Protein AF-A0A2J7ZFG3-F1 (afdb_monomer_lite)

InterPro domains:
  IPR036134 Cryptochrome/DNA photolyase, FAD-binding domain-like superfamily [SSF48173] (2-67)
  IPR052219 DNA Photolyase Class-2 [PTHR10211] (2-73)

Sequence (73 aa):
LAPQRAALEAAKHRAKYKAAVESYLEELVVRRELSDNFCHYTPNYDSLDCAAAWARESLDKHRVDKREFIYTR

Organism: NCBI:txid47790

Secondary structure (DSSP, 8-state):
--HHHHHHHHHTTTTTSHHHHHHHHIIIIIIHHHHHHHHHH-TTTTSGGGS-HHHHHHHHHTTTSPPS-----

Structure (mmCIF, N/CA/C/O backbone):
data_AF-A0A2J7ZFG3-F1
#
_entry.id   AF-A0A2J7ZFG3-F1
#
loop_
_atom_site.group_PDB
_atom_site.id
_atom_site.type_symbol
_atom_site.label_atom_id
_atom_site.label_alt_id
_atom_site.label_comp_id
_atom_site.label_asym_id
_atom_site.label_entity_id
_atom_site.label_seq_id
_atom_site.pdbx_PDB_ins_code
_atom_site.Cartn_x
_atom_site.Cartn_y
_atom_site.Cartn_z
_atom_site.occupancy
_atom_site.B_iso_or_equiv
_atom_site.auth_seq_id
_atom_site.auth_comp_id
_atom_site.auth_asym_id
_atom_site.auth_atom_id
_atom_site.pdbx_PDB_model_num
ATOM 1 N N . LEU A 1 1 ? -5.589 4.580 -19.282 1.00 79.94 1 LEU A N 1
ATOM 2 C CA . LEU A 1 1 ? -4.237 4.032 -19.550 1.00 79.94 1 LEU A CA 1
ATOM 3 C C . LEU A 1 1 ? -4.085 2.742 -18.752 1.00 79.94 1 LEU A C 1
ATOM 5 O O . LEU A 1 1 ? -4.433 2.757 -17.582 1.00 79.94 1 LEU A O 1
ATOM 9 N N . ALA A 1 2 ? -3.622 1.644 -19.355 1.00 97.06 2 ALA A N 1
ATOM 10 C CA . ALA A 1 2 ? -3.420 0.390 -18.624 1.00 97.06 2 ALA A CA 1
ATOM 11 C C . ALA A 1 2 ? -2.112 0.431 -17.804 1.00 97.06 2 ALA A C 1
ATOM 13 O O . ALA A 1 2 ? -1.079 0.809 -18.363 1.00 97.06 2 ALA A O 1
ATOM 14 N N . PRO A 1 3 ? -2.108 -0.009 -16.534 1.00 97.56 3 PRO A N 1
ATOM 15 C CA . PRO A 1 3 ? -0.904 -0.163 -15.728 1.00 97.56 3 PRO A CA 1
ATOM 16 C C . PRO A 1 3 ? 0.294 -0.828 -16.385 1.00 97.56 3 PRO A C 1
ATOM 18 O O . PRO A 1 3 ? 1.402 -0.303 -16.362 1.00 97.56 3 PRO A O 1
ATOM 21 N N . GLN A 1 4 ? 0.056 -1.973 -17.018 1.00 98.19 4 GLN A N 1
ATOM 22 C CA . GLN A 1 4 ? 1.090 -2.738 -17.694 1.00 98.19 4 GLN A CA 1
ATOM 23 C C . GLN A 1 4 ? 1.732 -1.912 -18.813 1.00 98.19 4 GLN A C 1
ATOM 25 O O . GLN A 1 4 ? 2.947 -1.932 -18.990 1.00 98.19 4 GLN A O 1
ATOM 30 N N . ARG A 1 5 ? 0.926 -1.128 -19.545 1.00 98.50 5 ARG A N 1
ATOM 31 C CA . ARG A 1 5 ? 1.436 -0.218 -20.574 1.00 98.50 5 ARG A CA 1
ATOM 32 C C . ARG A 1 5 ? 2.312 0.865 -19.952 1.00 98.50 5 ARG A C 1
ATOM 34 O O . ARG A 1 5 ? 3.404 1.089 -20.455 1.00 98.50 5 ARG A O 1
ATOM 41 N N . ALA A 1 6 ? 1.866 1.497 -18.868 1.00 98.25 6 ALA A N 1
ATOM 42 C CA . ALA A 1 6 ? 2.650 2.518 -18.174 1.00 98.25 6 ALA A CA 1
ATOM 43 C C . ALA A 1 6 ? 3.990 1.965 -17.647 1.00 98.25 6 ALA A C 1
ATOM 45 O O . ALA A 1 6 ? 5.025 2.603 -17.826 1.00 98.25 6 ALA A O 1
ATOM 46 N N . ALA A 1 7 ? 3.993 0.750 -17.092 1.00 98.38 7 ALA A N 1
ATOM 47 C CA . ALA A 1 7 ? 5.206 0.073 -16.637 1.00 98.38 7 ALA A CA 1
ATOM 48 C C . ALA A 1 7 ? 6.188 -0.207 -17.790 1.00 98.38 7 ALA A C 1
ATOM 50 O O . ALA A 1 7 ? 7.377 0.092 -17.677 1.00 98.38 7 ALA A O 1
ATOM 51 N N . LEU A 1 8 ? 5.692 -0.725 -18.921 1.00 98.50 8 LEU A N 1
ATOM 52 C CA . LEU A 1 8 ? 6.510 -0.979 -20.113 1.00 98.50 8 LEU A CA 1
ATOM 53 C C . LEU A 1 8 ? 7.121 0.308 -20.681 1.00 98.50 8 LEU A C 1
ATOM 55 O O . LEU A 1 8 ? 8.285 0.303 -21.076 1.00 98.50 8 LEU A O 1
ATOM 59 N N . GLU A 1 9 ? 6.360 1.405 -20.716 1.00 98.44 9 GLU A N 1
ATOM 60 C CA . GLU A 1 9 ? 6.874 2.694 -21.188 1.00 98.44 9 GLU A CA 1
ATOM 61 C C . GLU A 1 9 ? 7.928 3.274 -20.234 1.00 98.44 9 GLU A C 1
ATOM 63 O O . GLU A 1 9 ? 8.995 3.686 -20.686 1.00 98.44 9 GLU A O 1
ATOM 68 N N . ALA A 1 10 ? 7.703 3.229 -18.918 1.00 98.06 10 ALA A N 1
ATOM 69 C CA . ALA A 1 10 ? 8.692 3.676 -17.935 1.00 98.06 10 ALA A CA 1
ATOM 70 C C . ALA A 1 10 ? 9.993 2.853 -18.004 1.00 98.06 10 ALA A C 1
ATOM 72 O O . ALA A 1 10 ? 11.093 3.411 -17.961 1.00 98.06 10 ALA A O 1
ATOM 73 N N . ALA A 1 11 ? 9.884 1.532 -18.182 1.00 98.00 11 ALA A N 1
ATOM 74 C CA . ALA A 1 11 ? 11.029 0.625 -18.234 1.00 98.00 11 ALA A CA 1
ATOM 75 C C . ALA A 1 11 ? 12.013 0.951 -19.375 1.00 98.00 11 ALA A C 1
ATOM 77 O O . ALA A 1 11 ? 13.224 0.796 -19.193 1.00 98.00 11 ALA A O 1
ATOM 78 N N . LYS A 1 12 ? 11.534 1.479 -20.513 1.00 98.50 12 LYS A N 1
ATOM 79 C CA . LYS A 1 12 ? 12.388 1.916 -21.638 1.00 98.50 12 LYS A CA 1
ATOM 80 C C . LYS A 1 12 ? 13.399 2.993 -21.235 1.00 98.50 12 LYS A C 1
ATOM 82 O O . LYS A 1 12 ? 14.458 3.105 -21.846 1.00 98.50 12 LYS A O 1
ATOM 87 N N . HIS A 1 13 ? 13.105 3.766 -20.192 1.00 98.38 13 HIS A N 1
ATOM 88 C CA . HIS A 1 13 ? 13.953 4.858 -19.719 1.00 98.38 13 HIS A CA 1
ATOM 89 C C . HIS A 1 13 ? 14.870 4.473 -18.549 1.00 98.38 13 HIS A C 1
ATOM 91 O O . HIS A 1 13 ? 15.624 5.320 -18.059 1.00 98.38 13 HIS A O 1
ATOM 97 N N . ARG A 1 14 ? 14.866 3.203 -18.115 1.00 97.75 14 ARG A N 1
ATOM 98 C CA . ARG A 1 14 ? 15.622 2.736 -16.938 1.00 97.75 14 ARG A CA 1
ATOM 99 C C . ARG A 1 14 ? 17.123 3.007 -17.038 1.00 97.75 14 ARG A C 1
ATOM 101 O O . ARG A 1 14 ? 17.735 3.352 -16.036 1.00 97.75 14 ARG A O 1
ATOM 108 N N . ALA A 1 15 ? 17.713 2.903 -18.230 1.00 98.06 15 ALA A N 1
ATOM 109 C CA . ALA A 1 15 ? 19.140 3.168 -18.427 1.00 98.06 15 ALA A CA 1
ATOM 110 C C . ALA A 1 15 ? 19.527 4.628 -18.120 1.00 98.06 15 ALA A C 1
ATOM 112 O O . ALA A 1 15 ? 20.620 4.881 -17.624 1.00 98.06 15 ALA A O 1
ATOM 113 N N . LYS A 1 16 ? 18.625 5.583 -18.386 1.00 98.44 16 LYS A N 1
ATOM 114 C CA . LYS A 1 16 ? 18.862 7.020 -18.179 1.00 98.44 16 LYS A CA 1
ATOM 115 C C . LYS A 1 16 ? 18.433 7.493 -16.787 1.00 98.44 16 LYS A C 1
ATOM 117 O O . LYS A 1 16 ? 19.062 8.384 -16.229 1.00 98.44 16 LYS A O 1
ATOM 122 N N . TYR A 1 17 ? 17.377 6.900 -16.228 1.00 98.38 17 TYR A N 1
ATOM 123 C CA . TYR A 1 17 ? 16.744 7.349 -14.983 1.00 98.38 17 TYR A CA 1
ATOM 124 C C . TYR A 1 17 ? 16.485 6.189 -14.013 1.00 98.38 17 TYR A C 1
ATOM 126 O O . TYR A 1 17 ? 15.371 6.024 -13.521 1.00 98.38 17 TYR A O 1
ATOM 134 N N . LYS A 1 18 ? 17.506 5.368 -13.744 1.00 98.19 18 LYS A N 1
ATOM 135 C CA . LYS A 1 18 ? 17.371 4.102 -13.003 1.00 98.19 18 LYS A CA 1
ATOM 136 C C . LYS A 1 18 ? 16.562 4.226 -11.707 1.00 98.19 18 LYS A C 1
ATOM 138 O O . LYS A 1 18 ? 15.544 3.557 -11.583 1.00 98.19 18 LYS A O 1
ATOM 143 N N . ALA A 1 19 ? 16.976 5.104 -10.792 1.00 98.50 19 ALA A N 1
ATOM 144 C CA . ALA A 1 19 ? 16.328 5.248 -9.485 1.00 98.50 19 ALA A CA 1
ATOM 145 C C . ALA A 1 19 ? 14.864 5.712 -9.594 1.00 98.50 19 ALA A C 1
ATOM 147 O O . ALA A 1 19 ? 13.994 5.183 -8.909 1.00 98.50 19 ALA A O 1
ATOM 148 N N . ALA A 1 20 ? 14.579 6.660 -10.494 1.00 98.56 20 ALA A N 1
ATOM 149 C CA . ALA A 1 20 ? 13.221 7.156 -10.705 1.00 98.56 20 ALA A CA 1
ATOM 150 C C . ALA A 1 20 ? 12.313 6.081 -11.320 1.00 98.56 20 ALA A C 1
ATOM 152 O O . ALA A 1 20 ? 11.179 5.915 -10.885 1.00 98.56 20 ALA A O 1
ATOM 153 N N . VAL A 1 21 ? 12.816 5.323 -12.300 1.00 98.69 21 VAL A N 1
ATOM 154 C CA . VAL A 1 21 ? 12.060 4.231 -12.930 1.00 98.69 21 VAL A CA 1
ATOM 155 C C . VAL A 1 21 ? 11.819 3.090 -11.944 1.00 98.69 21 VAL A C 1
ATOM 157 O O . VAL A 1 21 ? 10.711 2.574 -11.891 1.00 98.69 21 VAL A O 1
ATOM 160 N N . GLU A 1 22 ? 12.817 2.708 -11.146 1.00 98.62 22 GLU A N 1
ATOM 161 C CA . GLU A 1 22 ? 12.669 1.655 -10.133 1.00 98.62 22 GLU A CA 1
ATOM 162 C C . GLU A 1 22 ? 11.653 2.050 -9.054 1.00 98.62 22 GLU A C 1
ATOM 164 O O . GLU A 1 22 ? 10.737 1.278 -8.786 1.00 98.62 22 GLU A O 1
ATOM 169 N N . SER A 1 23 ? 11.733 3.273 -8.518 1.00 98.75 23 SER A N 1
ATOM 170 C CA . SER A 1 23 ? 10.746 3.773 -7.551 1.00 98.75 23 SER A CA 1
ATOM 171 C C . SER A 1 23 ? 9.343 3.887 -8.154 1.00 98.75 23 SER A C 1
ATOM 173 O O . SER A 1 23 ? 8.367 3.538 -7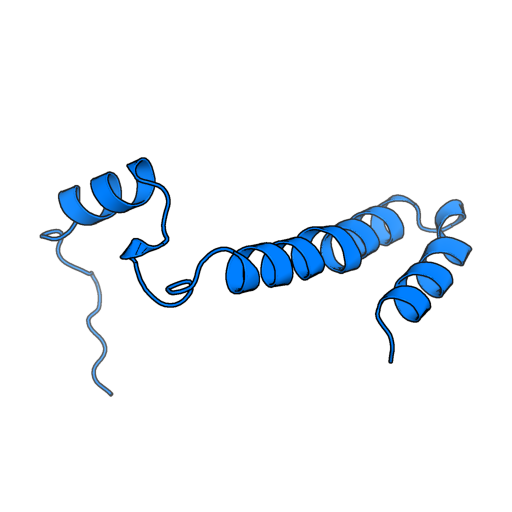.499 1.00 98.75 23 SER A O 1
ATOM 175 N N . TYR A 1 24 ? 9.223 4.328 -9.408 1.00 98.62 24 TYR A N 1
ATOM 176 C CA . TYR A 1 24 ? 7.928 4.396 -10.080 1.00 98.62 24 TYR A CA 1
ATOM 177 C C . TYR A 1 24 ? 7.306 3.009 -10.282 1.00 98.62 24 TYR A C 1
ATOM 179 O O . TYR A 1 24 ? 6.110 2.836 -10.058 1.00 98.62 24 TYR A O 1
ATOM 187 N N . LEU A 1 25 ? 8.099 2.019 -10.704 1.00 98.62 25 LEU A N 1
ATOM 188 C CA . LEU A 1 25 ? 7.619 0.650 -10.903 1.00 98.62 25 LEU A CA 1
ATOM 189 C C . LEU A 1 25 ? 7.244 -0.031 -9.582 1.00 98.62 25 LEU A C 1
ATOM 191 O O . LEU A 1 25 ? 6.274 -0.785 -9.568 1.00 98.62 25 LEU A O 1
ATOM 195 N N . GLU A 1 26 ? 7.951 0.263 -8.491 1.00 98.69 26 GLU A N 1
ATOM 196 C CA . GLU A 1 26 ? 7.599 -0.205 -7.145 1.00 98.69 26 GLU A CA 1
ATOM 197 C C . GLU A 1 26 ? 6.200 0.280 -6.731 1.00 98.69 26 GLU A C 1
ATOM 199 O O . GLU A 1 26 ? 5.336 -0.518 -6.369 1.00 98.69 26 GLU A O 1
ATOM 204 N N . GLU A 1 27 ? 5.915 1.576 -6.871 1.00 98.75 27 GLU A N 1
ATOM 205 C CA . GLU A 1 27 ? 4.585 2.107 -6.543 1.00 98.75 27 GLU A CA 1
ATOM 206 C C . GLU A 1 27 ? 3.510 1.619 -7.531 1.00 98.75 27 GLU A C 1
ATOM 208 O O . GLU A 1 27 ? 2.404 1.241 -7.137 1.00 98.75 27 GLU A O 1
ATOM 213 N N . LEU A 1 28 ? 3.822 1.596 -8.832 1.00 98.56 28 LEU A N 1
ATOM 214 C CA . LEU A 1 28 ? 2.850 1.248 -9.865 1.00 98.56 28 LEU A CA 1
ATOM 215 C C . LEU A 1 28 ? 2.491 -0.238 -9.862 1.00 98.56 28 LEU A C 1
ATOM 217 O O . LEU A 1 28 ? 1.335 -0.561 -10.118 1.00 98.56 28 LEU A O 1
ATOM 221 N N . VAL A 1 29 ? 3.453 -1.138 -9.682 1.00 98.31 29 VAL A N 1
ATOM 222 C CA . VAL A 1 29 ? 3.212 -2.585 -9.760 1.00 98.31 29 VAL A CA 1
ATOM 223 C C . VAL A 1 29 ? 2.994 -3.131 -8.361 1.00 98.31 29 VAL A C 1
ATOM 225 O O . VAL A 1 29 ? 1.891 -3.573 -8.060 1.00 98.31 29 VAL A O 1
ATOM 228 N N . VAL A 1 30 ? 3.995 -3.028 -7.485 1.00 98.56 30 VAL A N 1
ATOM 229 C CA . VAL A 1 30 ? 3.954 -3.675 -6.169 1.00 98.56 30 VAL A CA 1
ATOM 230 C C . VAL A 1 30 ? 2.881 -3.048 -5.286 1.00 98.56 30 VAL A C 1
ATOM 232 O O . VAL A 1 30 ? 1.979 -3.756 -4.849 1.00 98.56 30 VAL A O 1
ATOM 235 N N . ARG A 1 31 ? 2.901 -1.729 -5.055 1.00 98.56 31 ARG A N 1
ATOM 236 C CA . ARG A 1 31 ? 1.938 -1.102 -4.127 1.00 98.56 31 ARG A CA 1
ATOM 237 C C . ARG A 1 31 ? 0.501 -1.112 -4.634 1.00 98.56 31 ARG A C 1
ATOM 239 O O . ARG A 1 31 ? -0.415 -1.352 -3.844 1.00 98.56 31 ARG A O 1
ATOM 246 N N . ARG A 1 32 ? 0.284 -0.893 -5.938 1.00 98.56 32 ARG A N 1
ATOM 247 C CA . ARG A 1 32 ? -1.068 -1.003 -6.509 1.00 98.56 32 ARG A CA 1
ATOM 248 C C . ARG A 1 32 ? -1.596 -2.431 -6.398 1.00 98.56 32 ARG A C 1
ATOM 250 O O . ARG A 1 32 ? -2.684 -2.623 -5.870 1.00 98.56 32 ARG A O 1
ATOM 257 N N . GLU A 1 33 ? -0.853 -3.423 -6.881 1.00 98.69 33 GLU A N 1
ATOM 258 C CA . GLU A 1 33 ? -1.355 -4.803 -6.917 1.00 98.69 33 GLU A CA 1
ATOM 259 C C . GLU A 1 33 ? -1.437 -5.418 -5.516 1.00 98.69 33 GLU A C 1
ATOM 261 O O . GLU A 1 33 ? -2.312 -6.241 -5.263 1.00 98.69 33 GLU A O 1
ATOM 266 N N . LEU A 1 34 ? -0.612 -4.955 -4.569 1.00 98.62 34 LEU A N 1
ATOM 267 C CA . LEU A 1 34 ? -0.770 -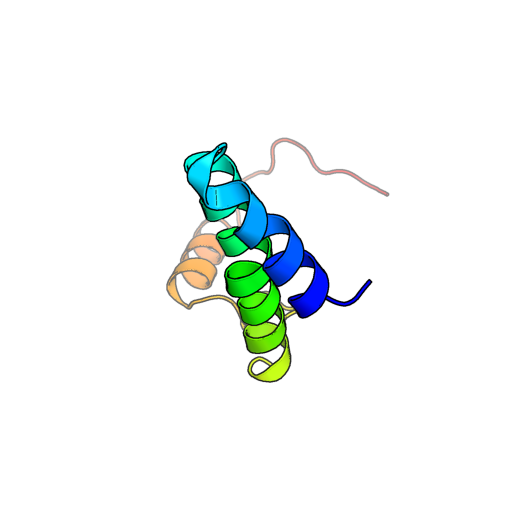5.265 -3.148 1.00 98.62 34 LEU A CA 1
ATOM 268 C C . LEU A 1 34 ? -2.081 -4.704 -2.579 1.00 98.62 34 LEU A C 1
ATOM 270 O O . LEU A 1 34 ? -2.708 -5.356 -1.751 1.00 98.62 34 LEU A O 1
ATOM 274 N N . SER A 1 35 ? -2.514 -3.522 -3.022 1.00 98.62 35 SER A N 1
ATOM 275 C CA . SER A 1 35 ? -3.794 -2.942 -2.593 1.00 98.62 35 SER A CA 1
ATOM 276 C C . SER A 1 35 ? -4.976 -3.758 -3.129 1.00 98.62 35 SER A C 1
ATOM 278 O O . SER A 1 35 ? -5.885 -4.085 -2.370 1.00 98.62 35 SER A O 1
ATOM 280 N N . ASP A 1 36 ? -4.925 -4.169 -4.402 1.00 98.62 36 ASP A N 1
ATOM 281 C CA . ASP A 1 36 ? -5.929 -5.068 -4.991 1.00 98.62 36 ASP A CA 1
ATOM 282 C C . ASP A 1 36 ? -5.940 -6.429 -4.278 1.00 98.62 36 ASP A C 1
ATOM 284 O O . ASP A 1 36 ? -7.006 -6.948 -3.946 1.00 98.62 36 ASP A O 1
ATOM 288 N N . ASN A 1 37 ? -4.759 -6.990 -3.985 1.00 98.69 37 ASN A N 1
ATOM 289 C CA . ASN A 1 37 ? -4.610 -8.212 -3.196 1.00 98.69 37 ASN A CA 1
ATOM 290 C C . ASN A 1 37 ? -5.279 -8.071 -1.824 1.00 98.69 37 ASN A C 1
ATOM 292 O O . ASN A 1 37 ? -6.083 -8.924 -1.446 1.00 98.69 37 ASN A O 1
ATOM 296 N N . PHE A 1 38 ? -4.988 -6.984 -1.108 1.00 98.56 38 PHE A N 1
ATOM 297 C CA . PHE A 1 38 ? -5.538 -6.736 0.215 1.00 98.56 38 PHE A CA 1
ATOM 298 C C . PHE A 1 38 ? -7.066 -6.668 0.187 1.00 98.56 38 PHE A C 1
ATOM 300 O O . PHE A 1 38 ? -7.712 -7.409 0.925 1.00 98.56 38 PHE A O 1
ATOM 307 N N . CYS A 1 39 ? -7.646 -5.860 -0.705 1.00 98.44 39 CYS A N 1
ATOM 308 C CA . CYS A 1 39 ? -9.098 -5.726 -0.827 1.00 98.44 39 CYS A CA 1
ATOM 309 C C . CYS A 1 39 ? -9.776 -7.025 -1.288 1.00 98.44 39 CYS A C 1
ATOM 311 O O . CYS A 1 39 ? -10.882 -7.331 -0.850 1.00 98.44 39 CYS A O 1
ATOM 313 N N . HIS A 1 40 ? -9.129 -7.803 -2.161 1.00 98.50 40 HIS A N 1
ATOM 314 C CA . HIS A 1 40 ? -9.685 -9.059 -2.659 1.00 98.50 40 HIS A CA 1
ATOM 315 C C . HIS A 1 40 ? -9.724 -10.152 -1.584 1.00 98.50 40 HIS A C 1
ATOM 317 O O . HIS A 1 40 ? -10.720 -10.863 -1.464 1.00 98.50 40 HIS A O 1
ATOM 323 N N . TYR A 1 41 ? -8.649 -10.290 -0.803 1.00 98.50 41 TYR A N 1
ATOM 324 C CA . TYR A 1 41 ? -8.519 -11.354 0.199 1.00 98.50 41 TYR A CA 1
ATOM 325 C C . TYR A 1 41 ? -8.978 -10.953 1.602 1.00 98.50 41 TYR A C 1
ATOM 327 O O . TYR A 1 41 ? -9.068 -11.814 2.478 1.00 98.50 41 TYR A O 1
ATOM 335 N N . THR A 1 42 ? -9.305 -9.679 1.819 1.00 98.25 42 THR A N 1
ATOM 336 C CA . THR A 1 42 ? -9.758 -9.163 3.113 1.00 98.25 42 THR A CA 1
ATOM 337 C 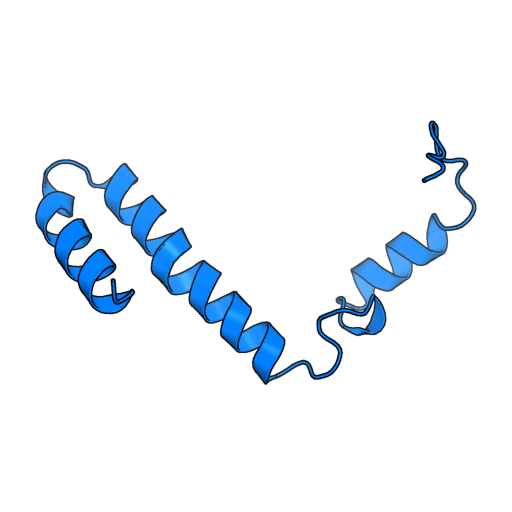C . THR A 1 42 ? -11.144 -8.538 2.954 1.00 98.25 42 THR A C 1
ATOM 339 O O . THR A 1 42 ? -11.246 -7.359 2.622 1.00 98.25 42 THR A O 1
ATOM 342 N N . PRO A 1 43 ? -12.237 -9.298 3.175 1.00 97.25 43 PRO A N 1
ATOM 343 C CA . PRO A 1 43 ? -13.600 -8.827 2.901 1.00 97.25 43 PRO A CA 1
ATOM 344 C C . PRO A 1 43 ? -14.007 -7.541 3.634 1.00 97.25 43 PRO A C 1
ATOM 346 O O . PRO A 1 43 ? -14.865 -6.810 3.158 1.00 97.25 43 PRO A O 1
ATOM 349 N N . ASN A 1 44 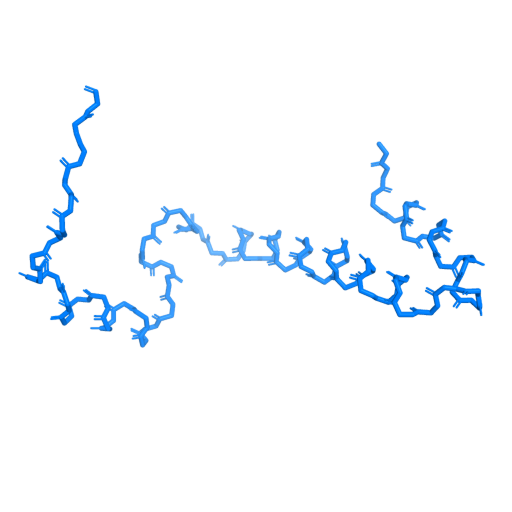? -13.401 -7.272 4.789 1.00 97.38 44 ASN A N 1
ATOM 350 C CA . ASN A 1 44 ? -13.633 -6.108 5.643 1.00 97.38 44 ASN A CA 1
ATOM 351 C C . ASN A 1 44 ? -12.458 -5.114 5.596 1.00 97.38 44 ASN A C 1
ATOM 353 O O . ASN A 1 44 ? -12.104 -4.543 6.628 1.00 97.38 44 ASN A O 1
ATOM 357 N N . TYR A 1 45 ? -11.821 -4.946 4.430 1.00 98.06 45 TYR A N 1
ATOM 358 C CA . TYR A 1 45 ? -10.633 -4.099 4.234 1.00 98.06 45 TYR A CA 1
ATOM 359 C C . TYR A 1 45 ? -10.819 -2.628 4.657 1.00 98.06 45 TYR A C 1
ATOM 361 O O . TYR A 1 45 ? -9.840 -1.893 4.786 1.00 98.06 45 TYR A O 1
ATOM 369 N N . ASP A 1 46 ? -12.062 -2.183 4.830 1.00 97.88 46 ASP A N 1
ATOM 370 C CA . ASP A 1 46 ? -12.470 -0.836 5.223 1.00 97.88 46 ASP A CA 1
ATOM 371 C C . ASP A 1 46 ? -12.796 -0.699 6.726 1.00 97.88 46 ASP A C 1
ATOM 373 O O . ASP A 1 46 ? -13.181 0.380 7.179 1.00 97.88 46 ASP A O 1
ATOM 377 N N . SER A 1 47 ? -12.606 -1.759 7.518 1.00 97.81 47 SER A N 1
ATOM 378 C CA . SER A 1 47 ? -12.767 -1.761 8.978 1.00 97.81 47 SER A CA 1
ATOM 379 C C . SER A 1 47 ? -11.421 -1.871 9.692 1.00 97.81 47 SER A C 1
ATOM 381 O O . SER A 1 47 ? -10.506 -2.532 9.220 1.00 97.81 47 SER A O 1
ATOM 383 N N . LEU A 1 48 ? -11.307 -1.338 10.913 1.00 97.00 48 LEU A N 1
ATOM 384 C CA . LEU A 1 48 ? -10.135 -1.597 11.764 1.00 97.00 48 LEU A CA 1
ATOM 385 C C . LEU A 1 48 ? -9.912 -3.091 12.037 1.00 97.00 48 LEU A C 1
ATOM 387 O O . LEU A 1 48 ? -8.789 -3.488 12.340 1.00 97.00 48 LEU A O 1
ATOM 391 N N . ASP A 1 49 ? -10.948 -3.920 11.907 1.00 96.56 49 ASP A N 1
ATOM 392 C CA . ASP A 1 49 ? -10.875 -5.363 12.132 1.00 96.56 49 ASP A CA 1
ATOM 393 C C . ASP A 1 49 ? -9.944 -6.090 11.155 1.00 96.56 49 ASP A C 1
ATOM 395 O O . ASP A 1 49 ? -9.434 -7.158 11.496 1.00 96.56 49 ASP A O 1
ATOM 399 N N . CYS A 1 50 ? -9.689 -5.525 9.970 1.00 97.50 50 CYS A N 1
ATOM 400 C CA . CYS A 1 50 ? -8.761 -6.100 8.999 1.00 97.50 50 CYS A CA 1
ATOM 401 C C . CYS A 1 50 ? -7.287 -5.848 9.337 1.00 97.50 50 CYS A C 1
ATOM 403 O O . CYS A 1 50 ? -6.397 -6.449 8.733 1.00 97.50 50 CYS A O 1
ATOM 405 N N . ALA A 1 51 ? -7.005 -4.928 10.262 1.00 97.50 51 ALA A N 1
ATOM 406 C CA . ALA A 1 51 ? -5.641 -4.573 10.601 1.00 97.50 51 ALA A CA 1
ATOM 407 C C . ALA A 1 51 ? -4.937 -5.716 11.347 1.00 97.50 51 ALA A C 1
ATOM 409 O O . ALA A 1 51 ? -5.541 -6.508 12.082 1.00 97.50 51 ALA A O 1
ATOM 410 N N . ALA A 1 52 ? -3.613 -5.764 11.200 1.00 97.69 52 ALA A N 1
ATOM 411 C CA . ALA A 1 52 ? -2.778 -6.716 11.919 1.00 97.69 52 ALA A CA 1
ATOM 412 C C . ALA A 1 52 ? -3.032 -6.643 13.438 1.00 97.69 52 ALA A C 1
ATOM 414 O O . ALA A 1 52 ? -3.256 -5.564 13.990 1.00 97.69 52 ALA A O 1
ATOM 415 N N . ALA A 1 53 ? -2.976 -7.790 14.124 1.00 98.19 53 ALA A N 1
ATOM 416 C CA . ALA A 1 53 ? -3.315 -7.888 15.548 1.00 98.19 53 ALA A CA 1
ATOM 417 C C . ALA A 1 53 ? -2.537 -6.883 16.415 1.00 98.19 53 ALA A C 1
ATOM 419 O O . ALA A 1 53 ? -3.140 -6.146 17.189 1.00 98.19 53 ALA A O 1
ATOM 420 N N . TRP A 1 54 ? -1.225 -6.761 16.19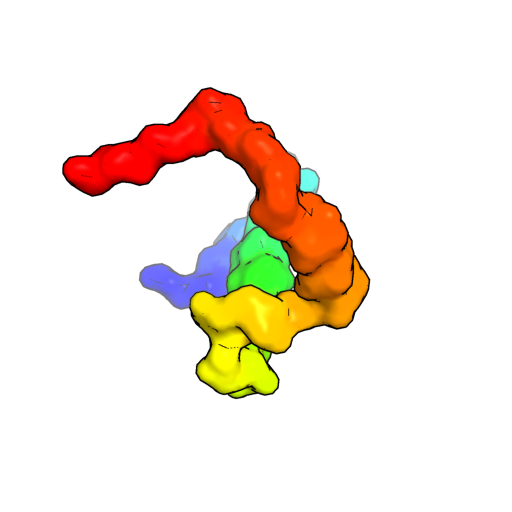0 1.00 98.31 54 TRP A N 1
ATOM 421 C CA . TRP A 1 54 ? -0.373 -5.814 16.913 1.00 98.31 54 TRP A CA 1
ATOM 422 C C . TRP A 1 54 ? -0.814 -4.350 16.740 1.00 98.31 54 TRP A C 1
ATOM 424 O O . TRP A 1 54 ? -0.719 -3.560 17.679 1.00 98.31 54 TRP A O 1
ATOM 434 N N . ALA A 1 55 ? -1.329 -3.980 15.562 1.00 98.38 55 ALA A N 1
ATOM 435 C CA . ALA A 1 55 ? -1.807 -2.628 15.291 1.00 98.38 55 ALA A CA 1
ATOM 436 C C . ALA A 1 55 ? -3.130 -2.366 16.020 1.00 98.38 55 ALA A C 1
ATOM 438 O O . ALA A 1 55 ? -3.284 -1.325 16.657 1.00 98.38 55 ALA A O 1
ATOM 439 N N . ARG A 1 56 ? -4.055 -3.338 15.995 1.00 98.12 56 ARG A N 1
ATOM 440 C CA . ARG A 1 56 ? -5.326 -3.260 16.734 1.00 98.12 56 ARG A CA 1
ATOM 441 C C . ARG A 1 56 ? -5.095 -3.150 18.240 1.00 98.12 56 ARG A C 1
ATOM 443 O O . ARG A 1 56 ? -5.677 -2.280 18.878 1.00 98.12 56 ARG A O 1
ATOM 450 N N . GLU A 1 57 ? -4.205 -3.970 18.793 1.00 98.38 57 GLU A N 1
ATOM 451 C CA . GLU A 1 57 ? -3.844 -3.937 20.215 1.00 98.38 57 GLU A CA 1
ATOM 452 C C . GLU A 1 57 ? -3.214 -2.605 20.630 1.00 98.38 57 GLU A C 1
ATOM 454 O O . GLU A 1 57 ? -3.522 -2.078 21.698 1.00 98.38 57 GLU A O 1
ATOM 459 N N . SER A 1 58 ? -2.326 -2.048 19.803 1.00 98.44 58 SER A N 1
ATOM 460 C CA . SER A 1 58 ? -1.720 -0.743 20.074 1.00 98.44 58 SER A CA 1
ATOM 461 C C . SER A 1 58 ? -2.769 0.371 20.045 1.00 98.44 58 SER A C 1
ATOM 463 O O . SER A 1 58 ? -2.850 1.150 20.993 1.00 98.44 58 SER A O 1
ATOM 465 N N . LEU A 1 59 ? -3.624 0.409 19.019 1.00 98.31 59 LEU A N 1
ATOM 466 C CA . LEU A 1 59 ? -4.703 1.395 18.926 1.00 98.31 59 LEU A CA 1
ATOM 467 C C . LEU A 1 59 ? -5.676 1.307 20.108 1.00 98.31 59 LEU A C 1
ATOM 469 O O . LEU A 1 59 ? -6.129 2.341 20.599 1.00 98.31 59 LEU A O 1
ATOM 473 N N . ASP A 1 60 ? -5.981 0.099 20.583 1.00 97.94 60 ASP A N 1
ATOM 474 C CA . ASP A 1 60 ? -6.884 -0.092 21.716 1.00 97.94 60 ASP A CA 1
ATOM 475 C C . ASP A 1 60 ? -6.278 0.393 23.041 1.00 97.94 60 ASP A C 1
ATOM 477 O O . ASP A 1 60 ? -6.942 1.103 23.796 1.00 97.94 60 ASP A O 1
ATOM 481 N N . LYS A 1 61 ? -4.984 0.129 23.277 1.00 98.38 61 LYS A N 1
ATOM 482 C CA . LYS A 1 61 ? -4.248 0.653 24.445 1.00 98.38 61 LYS A CA 1
ATOM 483 C C . LYS A 1 61 ? -4.296 2.180 24.530 1.00 98.38 61 LYS A C 1
ATOM 485 O O . LYS A 1 61 ? -4.429 2.723 25.621 1.00 98.38 61 LYS A O 1
ATOM 490 N N . HIS A 1 62 ? -4.235 2.858 23.387 1.00 98.31 62 HIS A N 1
ATOM 491 C CA . HIS A 1 62 ? -4.258 4.321 23.288 1.00 98.31 62 HIS A CA 1
ATOM 492 C C . HIS A 1 62 ? -5.671 4.901 23.084 1.00 98.31 62 HIS A C 1
ATOM 494 O O . HIS A 1 62 ? -5.839 6.090 22.804 1.00 98.31 62 HIS A O 1
ATOM 500 N N . ARG A 1 63 ? -6.732 4.092 23.230 1.00 97.38 63 ARG A N 1
ATOM 501 C CA . ARG A 1 63 ? -8.113 4.527 22.964 1.00 97.38 63 ARG A CA 1
ATOM 502 C C . ARG A 1 63 ? -8.556 5.690 23.849 1.00 97.38 63 ARG A C 1
ATOM 504 O O . ARG A 1 63 ? -9.344 6.511 23.380 1.00 97.38 63 ARG A O 1
ATOM 511 N N . VAL A 1 64 ? -8.071 5.769 25.087 1.00 97.25 64 VAL A N 1
ATOM 512 C CA . VAL A 1 64 ? -8.462 6.789 26.080 1.00 97.25 64 VAL A CA 1
ATOM 513 C C . VAL A 1 64 ? -7.601 8.051 26.040 1.00 97.25 64 VAL A C 1
ATOM 515 O O . VAL A 1 64 ? -7.920 9.025 26.722 1.00 97.25 64 VAL A O 1
ATOM 518 N N . ASP A 1 65 ? -6.548 8.068 25.223 1.00 98.19 65 ASP A N 1
ATOM 519 C CA . ASP A 1 65 ? -5.670 9.226 25.109 1.00 98.19 65 ASP A CA 1
ATOM 520 C C . ASP A 1 65 ? -6.457 10.423 24.569 1.00 98.19 65 ASP A C 1
ATOM 522 O O . ASP A 1 65 ? -7.202 10.330 23.582 1.00 98.19 65 ASP A O 1
ATOM 526 N N . LYS A 1 66 ? -6.306 11.578 25.222 1.00 97.31 66 LYS A N 1
ATOM 527 C CA . LYS A 1 66 ? -6.956 12.810 24.778 1.00 97.31 66 LYS A CA 1
ATOM 528 C C . LYS A 1 66 ? -6.379 13.209 23.417 1.00 97.31 66 LYS A C 1
ATOM 530 O O . LYS A 1 66 ? -5.183 13.452 23.297 1.00 97.31 66 LYS A O 1
ATOM 535 N N . ARG A 1 67 ? -7.241 13.325 22.402 1.00 97.38 67 ARG A N 1
ATOM 536 C CA . ARG A 1 67 ? -6.863 13.911 21.107 1.00 97.38 67 ARG A CA 1
ATOM 537 C C . ARG A 1 67 ? -6.709 15.419 21.291 1.00 97.38 67 ARG A C 1
ATOM 539 O O . ARG A 1 67 ? -7.543 16.042 21.944 1.00 97.38 67 ARG A O 1
ATOM 546 N N . GLU A 1 68 ? -5.655 15.991 20.720 1.00 97.62 68 GLU A N 1
ATOM 547 C CA . GLU A 1 68 ? -5.380 17.432 20.793 1.00 97.62 68 GLU A CA 1
ATOM 548 C C . GLU A 1 68 ? -6.516 18.254 20.170 1.00 97.62 68 GLU A C 1
ATOM 550 O O . GLU A 1 68 ? -6.979 19.232 20.755 1.00 97.62 68 GLU A O 1
ATOM 555 N N . PHE A 1 69 ? -7.031 17.778 19.034 1.00 96.56 69 PHE A N 1
ATOM 556 C CA . PHE A 1 69 ? -8.148 18.375 18.316 1.00 96.56 69 PHE A CA 1
ATOM 557 C C . PHE A 1 69 ? -9.237 17.334 18.052 1.00 96.56 69 PHE A C 1
ATOM 559 O O . PHE A 1 69 ? -8.952 16.194 17.681 1.00 96.56 69 PHE A O 1
ATOM 566 N N . ILE A 1 70 ? -10.494 17.742 18.223 1.00 95.94 70 ILE A N 1
ATOM 567 C CA . ILE A 1 70 ? -11.675 16.975 17.819 1.00 95.94 70 ILE A CA 1
ATOM 568 C C . ILE A 1 70 ? -12.458 17.864 16.862 1.00 95.94 70 ILE A C 1
ATOM 570 O O . ILE A 1 70 ? -13.030 18.874 17.269 1.00 95.94 70 ILE A O 1
ATOM 574 N N . TYR A 1 71 ? -12.437 17.506 15.582 1.00 94.00 71 TYR A N 1
ATOM 575 C CA . TYR A 1 71 ? -13.140 18.245 14.541 1.00 94.00 71 TYR A CA 1
ATOM 576 C C . TYR A 1 71 ? -14.602 17.803 14.472 1.00 94.00 71 TYR A C 1
ATOM 578 O O . TYR A 1 71 ? -14.898 16.607 14.476 1.00 94.00 71 TYR A O 1
ATOM 586 N N . THR A 1 72 ? -15.513 18.769 14.387 1.00 92.12 72 THR A N 1
ATOM 587 C CA . THR A 1 72 ? -16.916 18.540 14.024 1.00 92.12 72 THR A CA 1
ATOM 588 C C . THR A 1 72 ? -17.106 18.806 12.535 1.00 92.12 72 THR A C 1
ATOM 590 O O . THR A 1 72 ? -16.335 19.557 11.936 1.00 92.12 72 THR A O 1
ATOM 593 N N . ARG A 1 73 ? -18.108 18.160 11.940 1.00 75.94 73 ARG A N 1
ATOM 594 C CA . ARG A 1 73 ? -18.433 18.308 10.519 1.00 75.94 73 ARG A CA 1
ATOM 595 C C . ARG A 1 73 ? -19.074 19.658 10.212 1.00 75.94 73 ARG A C 1
ATOM 597 O O . ARG A 1 73 ? -19.801 20.160 11.097 1.00 75.94 73 ARG A O 1
#

Radius of gyration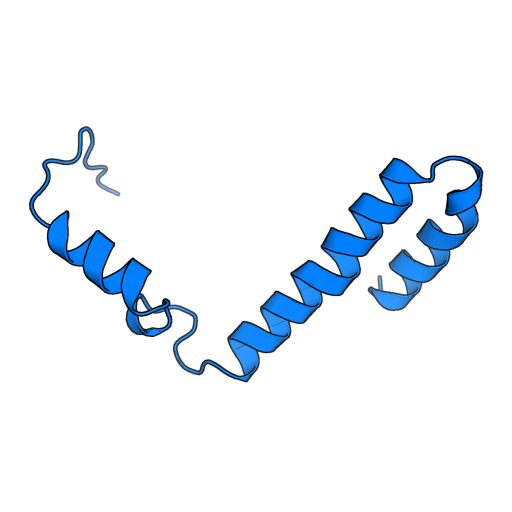: 19.03 Å; chains: 1; bounding box: 38×30×48 Å

Foldseek 3Di:
DDLVVVLVVLVVCCVPVVVVSVVVCCCSPVVVVVVVVLCVVPVPSVDPVSDDPVVNVVCVVCVPPDDPDDDDD

pLDDT: mean 97.42, std 3.44, range [75.94, 98.75]